Protein AF-A0A162F2E9-F1 (afdb_monomer_lite)

Foldseek 3Di:
DPVVPVVVVVVVVQVVCVVVPHGPVRVVVVVVVLCVLCVDQLCNQLSVCVVVVNNPDPDQKDWDQDPVAHQWIWIWGADPSRGTPDTFIAGNDPPPPLDQDPVPDDPRNHGQVSVCVRPNHDDPDDDADPPRPDDPPPDPD

Sequence (141 aa):
MMIRMVNKNAKLLENKLAEHGLSVADAQRIHERVSEALGDEASRFKNMKKLLGLGGQSSKSLEYSSVLWPGFDFTATASEEGVLESARYWHTRSDSSRVDSPTELPPWSMDISEFTKQFGPLTGGLKWTLFDKLLPAHEEY

Secondary structure (DSSP, 8-state):
--HHHHHHHHHHHHHHHHHTT--HHHHHHHHHHHHHHHH-TTTHHHHHHHHTT-TT---SEEEEE-SSSTTEEEEEEE-TTS-EEEEEEEESS------SSGGGSPTTSS-HHHHHHHH----S-----TT-SS-TT----

Organism: NCBI:txid2738409

Structure (mmCIF, N/CA/C/O backbone):
data_AF-A0A162F2E9-F1
#
_entry.id   AF-A0A162F2E9-F1
#
loop_
_atom_site.group_PDB
_atom_site.id
_atom_site.type_symbol
_atom_site.label_atom_id
_atom_site.label_alt_id
_atom_site.label_comp_id
_atom_site.label_asym_id
_atom_site.label_entity_id
_atom_site.label_seq_id
_atom_site.pdbx_PDB_ins_code
_atom_site.Cartn_x
_atom_site.Cartn_y
_atom_site.Cartn_z
_atom_site.occupancy
_atom_site.B_iso_or_equiv
_atom_site.auth_seq_id
_atom_site.auth_comp_id
_atom_site.auth_asym_id
_atom_site.auth_atom_id
_atom_site.pdbx_PDB_model_num
ATOM 1 N N . MET A 1 1 ? 2.871 -1.999 -35.934 1.00 40.31 1 MET A N 1
ATOM 2 C CA . MET A 1 1 ? 3.534 -2.917 -34.975 1.00 40.31 1 MET A CA 1
ATOM 3 C C . MET A 1 1 ? 2.977 -2.684 -33.561 1.00 40.31 1 MET A C 1
ATOM 5 O O . MET A 1 1 ? 3.726 -2.373 -32.659 1.00 40.31 1 MET A O 1
ATOM 9 N N . MET A 1 2 ? 1.655 -2.799 -33.363 1.00 34.94 2 MET A N 1
ATOM 10 C CA . MET A 1 2 ? 0.968 -2.400 -32.110 1.00 34.94 2 MET A CA 1
ATOM 11 C C . MET A 1 2 ? 0.253 -3.598 -31.452 1.00 34.94 2 MET A C 1
ATOM 13 O O . MET A 1 2 ? 0.370 -3.844 -30.257 1.00 34.94 2 MET A O 1
ATOM 17 N N . ILE A 1 3 ? -0.360 -4.454 -32.278 1.00 36.03 3 ILE A N 1
ATOM 18 C CA . ILE A 1 3 ? -1.110 -5.652 -31.855 1.00 36.03 3 ILE A CA 1
ATOM 19 C C . ILE A 1 3 ? -0.222 -6.677 -31.120 1.00 36.03 3 ILE A C 1
ATOM 21 O O . ILE A 1 3 ? -0.673 -7.362 -30.206 1.00 36.03 3 ILE A O 1
ATOM 25 N N . ARG A 1 4 ? 1.069 -6.773 -31.472 1.00 37.31 4 ARG A N 1
ATOM 26 C CA . ARG A 1 4 ? 2.010 -7.703 -30.820 1.00 37.31 4 ARG A CA 1
ATOM 27 C C . ARG A 1 4 ? 2.402 -7.289 -29.396 1.00 37.31 4 ARG A C 1
ATOM 29 O O . ARG A 1 4 ? 2.894 -8.144 -28.672 1.00 37.31 4 ARG A O 1
ATOM 36 N N . MET A 1 5 ? 2.238 -6.023 -29.010 1.00 37.12 5 MET A N 1
ATOM 37 C CA . MET A 1 5 ? 2.733 -5.492 -27.731 1.00 37.12 5 MET A CA 1
ATOM 38 C C . MET A 1 5 ? 1.643 -5.530 -26.649 1.00 37.12 5 MET A C 1
ATOM 40 O O . MET A 1 5 ? 1.885 -6.043 -25.563 1.00 37.12 5 MET A O 1
ATOM 44 N N . VAL A 1 6 ? 0.403 -5.169 -27.001 1.00 43.75 6 VAL A N 1
ATOM 45 C CA . VAL A 1 6 ? -0.784 -5.330 -26.132 1.00 43.75 6 VAL A CA 1
ATOM 46 C C . VAL A 1 6 ? -1.003 -6.801 -25.748 1.00 43.75 6 VAL A C 1
ATOM 48 O O . VAL A 1 6 ? -1.229 -7.129 -24.587 1.00 43.75 6 VAL A O 1
ATOM 51 N N . ASN A 1 7 ? -0.828 -7.715 -26.708 1.00 54.09 7 ASN A N 1
ATOM 52 C CA . ASN A 1 7 ? -0.981 -9.156 -26.486 1.00 54.09 7 ASN A CA 1
ATOM 53 C C . ASN A 1 7 ? 0.148 -9.752 -25.612 1.00 54.09 7 ASN A C 1
ATOM 55 O O . ASN A 1 7 ? -0.033 -10.786 -24.977 1.00 54.09 7 ASN A O 1
ATOM 59 N N . LYS A 1 8 ? 1.321 -9.101 -25.542 1.00 58.62 8 LYS A N 1
ATOM 60 C CA . LYS A 1 8 ? 2.410 -9.506 -24.635 1.00 58.62 8 LYS A CA 1
ATOM 61 C C . LYS A 1 8 ? 2.122 -9.109 -23.189 1.00 58.62 8 LYS A C 1
ATOM 63 O O . LYS A 1 8 ? 2.383 -9.912 -22.304 1.00 58.62 8 LYS A O 1
ATOM 68 N N . ASN A 1 9 ? 1.555 -7.924 -22.962 1.00 67.00 9 ASN A N 1
ATOM 69 C CA . ASN A 1 9 ? 1.238 -7.445 -21.614 1.00 67.00 9 ASN A CA 1
ATOM 70 C C . ASN A 1 9 ? 0.068 -8.221 -20.995 1.00 67.00 9 ASN A C 1
ATOM 72 O O . ASN A 1 9 ? 0.154 -8.614 -19.836 1.00 67.00 9 ASN A O 1
ATOM 76 N N . ALA A 1 10 ? -0.969 -8.529 -21.783 1.00 71.56 10 ALA A N 1
ATOM 77 C CA . ALA A 1 10 ? -2.070 -9.385 -21.336 1.00 71.56 10 ALA A CA 1
ATOM 78 C C . ALA A 1 10 ? -1.577 -10.791 -20.949 1.00 71.56 10 ALA A C 1
ATOM 80 O O . ALA A 1 10 ? -1.866 -11.271 -19.858 1.00 71.56 10 ALA A O 1
ATOM 81 N N . LYS A 1 11 ? -0.736 -11.410 -21.790 1.00 77.25 11 LYS A N 1
ATOM 82 C CA . LYS A 1 11 ? -0.133 -12.718 -21.484 1.00 77.25 11 LYS A CA 1
ATOM 83 C C . LYS A 1 11 ? 0.822 -12.680 -20.296 1.00 77.25 11 LYS A C 1
ATOM 85 O O . LYS A 1 11 ? 0.895 -13.646 -19.548 1.00 77.25 11 LYS A O 1
ATOM 90 N N . LEU A 1 12 ? 1.570 -11.592 -20.119 1.00 82.25 12 LEU A N 1
ATOM 91 C CA . LEU A 1 12 ? 2.442 -11.420 -18.959 1.00 82.25 12 LEU A CA 1
ATOM 92 C C . LEU A 1 12 ? 1.620 -11.364 -17.668 1.00 82.25 12 LEU A C 1
ATOM 94 O O . LEU A 1 12 ? 1.973 -12.040 -16.706 1.00 82.25 12 LEU A O 1
ATOM 98 N N . LEU A 1 13 ? 0.520 -10.606 -17.670 1.00 78.44 13 LEU A N 1
ATOM 99 C CA . LEU A 1 13 ? -0.406 -10.526 -16.544 1.00 78.44 13 LEU A CA 1
ATOM 100 C C . LEU A 1 13 ? -1.025 -11.894 -16.234 1.00 78.44 13 LEU A C 1
ATOM 102 O O . LEU A 1 13 ? -0.962 -12.341 -15.094 1.00 78.44 13 LEU A O 1
ATOM 106 N N . GLU A 1 14 ? -1.572 -12.575 -17.242 1.00 84.19 14 GLU A N 1
ATOM 107 C CA . GLU A 1 14 ? -2.150 -13.918 -17.092 1.00 84.19 14 GLU A CA 1
ATOM 108 C C . GLU A 1 14 ? -1.135 -14.914 -16.522 1.00 84.19 14 GLU A C 1
ATOM 110 O O . GLU A 1 14 ? -1.441 -15.614 -15.560 1.00 84.19 14 GLU A O 1
ATOM 115 N N . ASN A 1 15 ? 0.089 -14.936 -17.058 1.00 87.25 15 ASN A N 1
ATOM 116 C CA . ASN A 1 15 ? 1.148 -15.821 -16.575 1.00 87.25 15 ASN A CA 1
ATOM 117 C C . ASN A 1 15 ? 1.532 -15.508 -15.126 1.00 87.25 15 ASN A C 1
ATOM 119 O O . ASN A 1 15 ? 1.686 -16.425 -14.325 1.00 87.25 15 ASN A O 1
ATOM 123 N N . LYS A 1 16 ? 1.657 -14.224 -14.772 1.00 84.12 16 LYS A N 1
ATOM 124 C CA . LYS A 1 16 ? 1.991 -13.813 -13.404 1.00 84.12 16 LYS A CA 1
ATOM 125 C C . LYS A 1 16 ? 0.899 -14.182 -12.411 1.00 84.12 16 LYS A C 1
ATOM 127 O O . LYS A 1 16 ? 1.205 -14.666 -11.330 1.00 84.12 16 LYS A O 1
ATOM 132 N N . LEU A 1 17 ? -0.368 -14.014 -12.776 1.00 84.88 17 LEU A N 1
ATOM 133 C CA . LEU A 1 17 ? -1.480 -14.464 -11.941 1.00 84.88 17 LEU A CA 1
ATOM 134 C C . LEU A 1 17 ? -1.487 -15.993 -11.801 1.00 84.88 17 LEU A C 1
ATOM 136 O O . LEU A 1 17 ? -1.656 -16.503 -10.693 1.00 84.88 17 LEU A O 1
ATOM 140 N N . ALA A 1 18 ? -1.212 -16.721 -12.887 1.00 90.62 18 ALA A N 1
ATOM 141 C CA . ALA A 1 18 ? -1.146 -18.178 -12.881 1.00 90.62 18 ALA A CA 1
ATOM 142 C C . ALA A 1 18 ? 0.003 -18.731 -12.014 1.00 90.62 18 ALA A C 1
ATOM 144 O O . ALA A 1 18 ? -0.191 -19.754 -11.359 1.00 90.62 18 ALA A O 1
ATOM 145 N N . GLU A 1 19 ? 1.154 -18.047 -11.930 1.00 91.88 19 GLU A N 1
ATOM 146 C CA . GLU A 1 19 ? 2.239 -18.372 -10.978 1.00 91.88 19 GLU A CA 1
ATOM 147 C C . GLU A 1 19 ? 1.744 -18.384 -9.517 1.00 91.88 19 GLU A C 1
ATOM 149 O O . GLU A 1 19 ? 2.272 -19.122 -8.686 1.00 91.88 19 GLU A O 1
ATOM 154 N N . HIS A 1 20 ? 0.696 -17.612 -9.215 1.00 86.94 20 HIS A N 1
ATOM 155 C CA . HIS A 1 20 ? 0.044 -17.546 -7.907 1.00 86.94 20 HIS A CA 1
ATOM 156 C C . HIS A 1 20 ? -1.285 -18.324 -7.842 1.00 86.94 20 HIS A C 1
ATOM 158 O O . HIS A 1 20 ? -2.019 -18.202 -6.862 1.00 86.94 20 HIS A O 1
ATOM 164 N N . GLY A 1 21 ? -1.609 -19.123 -8.865 1.00 92.12 21 GLY A N 1
ATOM 165 C CA . GLY A 1 21 ? -2.845 -19.909 -8.929 1.00 92.12 21 GLY A CA 1
ATOM 166 C C . GLY A 1 21 ? -4.119 -19.081 -9.136 1.00 92.12 21 GLY A C 1
ATOM 167 O O . GLY A 1 21 ? -5.206 -19.551 -8.806 1.00 92.12 21 GLY A O 1
ATOM 168 N N . LEU A 1 22 ? -4.000 -17.857 -9.655 1.00 91.75 22 LEU A N 1
ATOM 169 C CA . LEU A 1 22 ? -5.113 -16.937 -9.888 1.00 91.75 22 LEU A CA 1
ATOM 170 C C . LEU A 1 22 ? -5.400 -16.782 -11.385 1.00 91.75 22 LEU A C 1
ATOM 172 O O . LEU A 1 22 ? -4.488 -16.734 -12.208 1.00 91.75 22 LEU A O 1
ATOM 176 N N . SER A 1 23 ? -6.677 -16.638 -11.739 1.00 91.44 23 SER A N 1
ATOM 177 C CA . SER A 1 23 ? -7.082 -16.139 -13.057 1.00 91.44 23 SER A CA 1
ATOM 178 C C . SER A 1 23 ? -7.243 -14.614 -13.056 1.00 91.44 23 SER A C 1
ATOM 180 O O . SER A 1 23 ? -7.349 -13.983 -12.003 1.00 91.44 23 SER A O 1
ATOM 182 N N . VAL A 1 24 ? -7.338 -14.005 -14.244 1.00 86.00 24 VAL A N 1
ATOM 183 C CA . VAL A 1 24 ? -7.685 -12.574 -14.384 1.00 86.00 24 VAL A CA 1
ATOM 184 C C . VAL A 1 24 ? -9.040 -12.266 -13.737 1.00 86.00 24 VAL A C 1
ATOM 186 O O . VAL A 1 24 ? -9.180 -11.255 -13.053 1.00 86.00 24 VAL A O 1
ATOM 189 N N . ALA A 1 25 ? -10.020 -13.163 -13.882 1.00 87.56 25 ALA A N 1
ATOM 190 C CA . ALA A 1 25 ? -11.332 -13.009 -13.256 1.00 87.56 25 ALA A CA 1
ATOM 191 C C . ALA A 1 25 ? -11.250 -13.070 -11.721 1.00 87.56 25 ALA A C 1
ATOM 193 O O . ALA A 1 25 ? -11.938 -12.316 -11.033 1.00 87.56 25 ALA A O 1
ATOM 194 N N . ASP A 1 26 ? -10.387 -13.930 -11.170 1.00 89.69 26 ASP A N 1
ATOM 195 C CA . ASP A 1 26 ? -10.151 -13.975 -9.725 1.00 89.69 26 ASP A CA 1
ATOM 196 C C . ASP A 1 26 ? -9.485 -12.693 -9.234 1.00 89.69 26 ASP A C 1
ATOM 198 O O . ASP A 1 26 ? -9.924 -12.134 -8.232 1.00 89.69 26 ASP A O 1
ATOM 202 N N . ALA A 1 27 ? -8.473 -12.201 -9.954 1.00 84.56 27 ALA A N 1
ATOM 203 C CA . ALA A 1 27 ? -7.794 -10.953 -9.627 1.00 84.56 27 ALA A CA 1
ATOM 204 C C . ALA A 1 27 ? -8.765 -9.765 -9.623 1.00 84.56 27 ALA A C 1
ATOM 206 O O . ALA A 1 27 ? -8.774 -8.988 -8.669 1.00 84.56 27 ALA A O 1
ATOM 207 N N . GLN A 1 28 ? -9.635 -9.665 -10.633 1.00 85.00 28 GLN A N 1
ATOM 208 C CA . GLN A 1 28 ? -10.658 -8.623 -10.694 1.00 85.00 28 GLN A CA 1
ATOM 209 C C . GLN A 1 28 ? -11.650 -8.736 -9.529 1.00 85.00 28 GLN A C 1
ATOM 211 O O . GLN A 1 28 ? -11.902 -7.752 -8.836 1.00 85.00 28 GLN A O 1
ATOM 216 N N . ARG A 1 29 ? -12.159 -9.940 -9.246 1.00 88.50 29 ARG A N 1
ATOM 217 C CA . ARG A 1 29 ? -13.083 -10.170 -8.125 1.00 88.50 29 ARG A CA 1
ATOM 218 C C . ARG A 1 29 ? -12.442 -9.841 -6.774 1.00 88.50 29 ARG A C 1
ATOM 220 O O . ARG A 1 29 ? -13.107 -9.320 -5.882 1.00 88.50 29 ARG A O 1
ATOM 227 N N . ILE A 1 30 ? -11.161 -10.167 -6.591 1.00 87.62 30 ILE A N 1
ATOM 228 C CA . ILE A 1 30 ? -10.403 -9.815 -5.382 1.00 87.62 30 ILE A CA 1
ATOM 229 C C . ILE A 1 30 ? -10.254 -8.298 -5.286 1.00 87.62 30 ILE A C 1
ATOM 231 O O . ILE A 1 30 ? -10.526 -7.740 -4.225 1.00 87.62 30 ILE A O 1
ATOM 235 N N . HIS A 1 31 ? -9.875 -7.636 -6.380 1.00 84.44 31 HIS A N 1
ATOM 236 C CA . HIS A 1 31 ? -9.754 -6.184 -6.433 1.00 84.44 31 HIS A CA 1
ATOM 237 C C . HIS A 1 31 ? -11.067 -5.495 -6.045 1.00 84.44 31 HIS A C 1
ATOM 239 O O . HIS A 1 31 ? -11.061 -4.652 -5.156 1.00 84.44 31 HIS A O 1
ATOM 245 N N . GLU A 1 32 ? -12.195 -5.896 -6.635 1.00 83.50 32 GLU A N 1
ATOM 246 C CA . GLU A 1 32 ? -13.517 -5.333 -6.325 1.00 83.50 32 GLU A CA 1
ATOM 247 C C . GLU A 1 32 ? -13.862 -5.484 -4.838 1.00 83.50 32 GLU A C 1
ATOM 249 O O . GLU A 1 32 ? -14.218 -4.505 -4.184 1.00 83.50 32 GLU A O 1
ATOM 254 N N . ARG A 1 33 ? -13.662 -6.680 -4.268 1.00 88.12 33 ARG A N 1
ATOM 255 C CA . ARG A 1 33 ? -13.926 -6.943 -2.843 1.00 88.12 33 ARG A CA 1
ATOM 256 C C . ARG A 1 33 ? -13.034 -6.128 -1.910 1.00 88.12 33 ARG A C 1
ATOM 258 O O . ARG A 1 33 ? -13.494 -5.681 -0.861 1.00 88.12 33 ARG A O 1
ATOM 265 N N . VAL A 1 34 ? -11.755 -5.967 -2.250 1.00 87.12 34 VAL A N 1
ATOM 266 C CA . VAL A 1 34 ? -10.817 -5.161 -1.456 1.00 87.12 34 VAL A CA 1
ATOM 267 C C . VAL A 1 34 ? -11.186 -3.682 -1.547 1.00 87.12 34 VAL A C 1
ATOM 269 O O . VAL A 1 34 ? -11.247 -3.013 -0.518 1.00 87.12 34 VAL A O 1
ATOM 272 N N . SER A 1 35 ? -11.488 -3.186 -2.746 1.00 82.44 35 SER A N 1
ATOM 273 C CA . SER A 1 35 ? -11.905 -1.801 -2.979 1.00 82.44 35 SER A CA 1
ATOM 274 C C . SER A 1 35 ? -13.198 -1.463 -2.240 1.00 82.44 35 SER A C 1
ATOM 276 O O . SER A 1 35 ? -13.267 -0.432 -1.579 1.00 82.44 35 SER A O 1
ATOM 278 N N . GLU A 1 36 ? -14.194 -2.351 -2.269 1.00 84.94 36 GLU A N 1
ATOM 279 C CA . GLU A 1 36 ? -15.436 -2.192 -1.506 1.00 84.94 36 GLU A CA 1
ATOM 280 C C . GLU A 1 36 ? -15.168 -2.157 0.007 1.00 84.94 36 GLU A C 1
ATOM 282 O O . GLU A 1 36 ? -15.614 -1.244 0.702 1.00 84.94 36 GLU A O 1
ATOM 287 N N . ALA A 1 37 ? -14.368 -3.097 0.524 1.00 86.50 37 ALA A N 1
ATOM 288 C CA . ALA A 1 37 ? -14.034 -3.161 1.947 1.00 86.50 37 ALA A CA 1
ATOM 289 C C . ALA A 1 37 ? -13.251 -1.934 2.447 1.00 86.50 37 ALA A C 1
ATOM 291 O O . ALA A 1 37 ? -13.343 -1.576 3.623 1.00 86.50 37 ALA A O 1
ATOM 292 N N . LEU A 1 38 ? -12.463 -1.297 1.580 1.00 85.88 38 LEU A N 1
ATOM 293 C CA . LEU A 1 38 ? -11.666 -0.113 1.907 1.00 85.88 38 LEU A CA 1
ATOM 294 C C . LEU A 1 38 ? -12.336 1.205 1.491 1.00 85.88 38 LEU A C 1
ATOM 296 O O . LEU A 1 38 ? -11.774 2.269 1.754 1.00 85.88 38 LEU A O 1
ATOM 300 N N . GLY A 1 39 ? -13.514 1.156 0.865 1.00 81.38 39 GLY A N 1
ATOM 301 C CA . GLY A 1 39 ? -14.181 2.328 0.299 1.00 81.38 39 GLY A CA 1
ATOM 302 C C . GLY A 1 39 ? -14.580 3.356 1.355 1.00 81.38 39 GLY A C 1
ATOM 303 O O . GLY A 1 39 ? -14.280 4.541 1.201 1.00 81.38 39 GLY A O 1
ATOM 304 N N . ASP A 1 40 ? -15.173 2.901 2.459 1.00 85.31 40 ASP A N 1
ATOM 305 C CA . ASP A 1 40 ? -15.597 3.771 3.557 1.00 85.31 40 ASP A CA 1
ATOM 306 C C . ASP A 1 40 ? -14.400 4.307 4.355 1.00 85.31 40 ASP A C 1
ATOM 308 O O . ASP A 1 40 ? -13.646 3.550 4.965 1.00 85.31 40 ASP A O 1
ATOM 312 N N . GLU A 1 41 ? -14.235 5.628 4.361 1.00 80.75 41 GLU A N 1
ATOM 313 C CA . GLU A 1 41 ? -13.100 6.314 4.982 1.00 80.75 41 GLU A CA 1
ATOM 314 C C . GLU A 1 41 ? -13.063 6.130 6.505 1.00 80.75 41 GLU A C 1
ATOM 316 O O . GLU A 1 41 ? -12.002 5.842 7.064 1.00 80.75 41 GLU A O 1
ATOM 321 N N . ALA A 1 42 ? -14.223 6.199 7.165 1.00 84.12 42 ALA A N 1
ATOM 322 C CA . ALA A 1 42 ? -14.327 6.090 8.619 1.00 84.12 42 ALA A CA 1
ATOM 323 C C . ALA A 1 42 ? -13.923 4.698 9.133 1.00 84.12 42 ALA A C 1
ATOM 325 O O . ALA A 1 42 ? -13.306 4.572 10.191 1.00 84.12 42 ALA A O 1
ATOM 326 N N . SER A 1 43 ? -14.237 3.636 8.385 1.00 87.00 43 SER A N 1
ATOM 327 C CA . SER A 1 43 ? -13.879 2.259 8.748 1.00 87.00 43 SER A CA 1
ATOM 328 C C . SER A 1 43 ? -12.630 1.720 8.044 1.00 87.00 43 SER A C 1
ATOM 330 O O . SER A 1 43 ? -12.196 0.604 8.354 1.00 87.00 43 SER A O 1
ATOM 332 N N . ARG A 1 44 ? -11.991 2.500 7.161 1.00 86.25 44 ARG A N 1
ATOM 333 C CA . ARG A 1 44 ? -10.881 2.058 6.300 1.00 86.25 44 ARG A CA 1
ATOM 334 C C . ARG A 1 44 ? -9.735 1.411 7.065 1.00 86.25 44 ARG A C 1
ATOM 336 O O . ARG A 1 44 ? -9.326 0.303 6.729 1.00 86.25 44 ARG A O 1
ATOM 343 N N . PHE A 1 45 ? -9.235 2.062 8.116 1.00 85.50 45 PHE A N 1
ATOM 344 C CA . PHE A 1 45 ? -8.123 1.528 8.910 1.00 85.50 45 PHE A CA 1
ATOM 345 C C . PHE A 1 45 ? -8.499 0.211 9.605 1.00 85.50 45 PHE A C 1
ATOM 347 O O . PHE A 1 45 ? -7.750 -0.768 9.583 1.00 85.50 45 PHE A O 1
ATOM 354 N N . LYS A 1 46 ? -9.708 0.146 10.174 1.00 88.12 46 LYS A N 1
ATOM 355 C CA . LYS A 1 46 ? -10.239 -1.071 10.800 1.00 88.12 46 LYS A CA 1
ATOM 356 C C . LYS A 1 46 ? -10.362 -2.215 9.791 1.00 88.12 46 LYS A C 1
ATOM 358 O O . LYS A 1 46 ? -10.001 -3.347 10.115 1.00 88.12 46 LYS A O 1
ATOM 363 N N . ASN A 1 47 ? -10.859 -1.936 8.589 1.00 88.38 47 ASN A N 1
ATOM 364 C CA . ASN A 1 47 ? -11.032 -2.942 7.543 1.00 88.38 47 ASN A CA 1
ATOM 365 C C . ASN A 1 47 ? -9.682 -3.395 6.973 1.00 88.38 47 ASN A C 1
ATOM 367 O O . ASN A 1 47 ? -9.485 -4.594 6.793 1.00 88.38 47 ASN A O 1
ATOM 371 N N . MET A 1 48 ? -8.716 -2.485 6.820 1.00 86.19 48 MET A N 1
ATOM 372 C CA . MET A 1 48 ? -7.333 -2.816 6.460 1.00 86.19 48 MET A CA 1
ATOM 373 C C . MET A 1 48 ? -6.708 -3.794 7.463 1.00 86.19 48 MET A C 1
ATOM 375 O O . MET A 1 48 ? -6.201 -4.840 7.062 1.00 86.19 48 MET A O 1
ATOM 379 N N . LYS A 1 49 ? -6.829 -3.533 8.775 1.00 86.69 49 LYS A N 1
ATOM 380 C CA . LYS A 1 49 ? -6.354 -4.473 9.808 1.00 86.69 49 LYS A CA 1
ATOM 381 C C . LYS A 1 49 ? -7.013 -5.845 9.693 1.00 86.69 49 LYS A C 1
ATOM 383 O O . LYS A 1 49 ? -6.336 -6.856 9.839 1.00 86.69 49 LYS A O 1
ATOM 388 N N . LYS A 1 50 ? -8.321 -5.906 9.425 1.00 88.00 50 LYS A N 1
ATOM 389 C CA . LYS A 1 50 ? -9.028 -7.184 9.234 1.00 88.00 50 LYS A CA 1
ATOM 390 C C . LYS A 1 50 ? -8.519 -7.951 8.013 1.00 88.00 50 LYS A C 1
ATOM 392 O O . LYS A 1 50 ? -8.287 -9.149 8.136 1.00 88.00 50 LYS A O 1
ATOM 397 N N . LEU A 1 51 ? -8.330 -7.277 6.877 1.00 85.62 51 LEU A N 1
ATOM 398 C CA . LEU A 1 51 ? -7.826 -7.892 5.641 1.00 85.62 51 LEU A CA 1
ATOM 399 C C . LEU A 1 51 ? -6.426 -8.488 5.822 1.00 85.62 51 LEU A C 1
ATOM 401 O O . LEU A 1 51 ? -6.132 -9.536 5.261 1.00 85.62 51 LEU A O 1
ATOM 405 N N . LEU A 1 52 ? -5.598 -7.858 6.655 1.00 80.81 52 LEU A N 1
ATOM 406 C CA . LEU A 1 52 ? -4.250 -8.327 6.978 1.00 80.81 52 LEU A CA 1
ATOM 407 C C . LEU A 1 52 ? -4.210 -9.356 8.123 1.00 80.81 52 LEU A C 1
ATOM 409 O O . LEU A 1 52 ? -3.133 -9.746 8.557 1.00 80.81 52 LEU A O 1
ATOM 413 N N . GLY A 1 53 ? -5.363 -9.791 8.646 1.00 82.25 53 GLY A N 1
ATOM 414 C CA . GLY A 1 53 ? -5.432 -10.752 9.755 1.00 82.25 53 GLY A CA 1
ATOM 415 C C . GLY A 1 53 ? -5.093 -10.168 11.134 1.00 82.25 53 GLY A C 1
ATOM 416 O O . GLY A 1 53 ? -4.946 -10.906 12.103 1.00 82.25 53 GLY A O 1
ATOM 417 N N . LEU A 1 54 ? -5.019 -8.841 11.258 1.00 79.94 54 LEU A N 1
ATOM 418 C CA . LEU A 1 54 ? -4.624 -8.100 12.464 1.00 79.94 54 LEU A CA 1
ATOM 419 C C . LEU A 1 54 ? -5.822 -7.478 13.205 1.00 79.94 54 LEU A C 1
ATOM 421 O O . LEU A 1 54 ? -5.664 -6.612 14.065 1.00 79.94 54 LEU A O 1
ATOM 425 N N . GLY A 1 55 ? -7.046 -7.910 12.884 1.00 68.56 55 GLY A N 1
ATOM 426 C CA . GLY A 1 55 ? -8.296 -7.305 13.363 1.00 68.56 55 GLY A CA 1
ATOM 427 C C . GLY A 1 55 ? -8.506 -7.304 14.886 1.00 68.56 55 GLY A C 1
ATOM 428 O O . GLY A 1 55 ? -9.356 -6.558 15.363 1.00 68.56 55 GLY A O 1
ATOM 429 N N . GLY A 1 56 ? -7.743 -8.104 15.639 1.00 67.00 56 GLY A N 1
ATOM 430 C CA . GLY A 1 56 ? -7.785 -8.156 17.106 1.00 67.00 56 GLY A CA 1
ATOM 431 C C . GLY A 1 56 ? -6.821 -7.199 17.817 1.00 67.00 56 GLY A C 1
ATOM 432 O O . GLY A 1 56 ? -6.888 -7.076 19.036 1.00 67.00 56 GLY A O 1
ATOM 433 N N . GLN A 1 57 ? -5.926 -6.523 17.092 1.00 74.06 57 GLN A N 1
ATOM 434 C CA . GLN A 1 57 ? -4.941 -5.630 17.702 1.00 74.06 57 GLN A CA 1
ATOM 435 C C . GLN A 1 57 ? -5.513 -4.218 17.882 1.00 74.06 57 GLN A C 1
ATOM 437 O O . GLN A 1 57 ? -6.026 -3.607 16.937 1.00 74.06 57 GLN A O 1
ATOM 442 N N . SER A 1 58 ? -5.391 -3.673 19.095 1.00 72.25 58 SER A N 1
ATOM 443 C CA . SER A 1 58 ? -5.788 -2.297 19.427 1.00 72.25 58 SER A CA 1
ATOM 444 C C . SER A 1 58 ? -4.796 -1.242 18.927 1.00 72.25 58 SER A C 1
ATOM 446 O O . SER A 1 58 ? -5.062 -0.050 19.060 1.00 72.25 58 SER A O 1
ATOM 448 N N . SER A 1 59 ? -3.683 -1.661 18.316 1.00 78.19 59 SER A N 1
ATOM 449 C CA . SER A 1 59 ? -2.655 -0.774 17.779 1.00 78.19 59 SER A CA 1
ATOM 450 C C . SER A 1 59 ? -3.249 0.261 16.817 1.00 78.19 59 SER A C 1
ATOM 452 O O . SER A 1 59 ? -4.031 -0.070 15.912 1.00 78.19 59 SER A O 1
ATOM 454 N N . LYS A 1 60 ? -2.859 1.522 17.044 1.00 82.88 60 LYS A N 1
ATOM 455 C CA . LYS A 1 60 ? -3.111 2.676 16.164 1.00 82.88 60 LYS A CA 1
ATOM 456 C C . LYS A 1 60 ? -2.108 2.768 15.012 1.00 82.88 60 LYS A C 1
ATOM 458 O O . LYS A 1 60 ? -2.251 3.622 14.150 1.00 82.88 60 LYS A O 1
ATOM 463 N N . SER A 1 61 ? -1.109 1.893 14.998 1.00 83.31 61 SER A N 1
ATOM 464 C CA . SER A 1 61 ? -0.164 1.742 13.901 1.00 83.31 61 SER A CA 1
ATOM 465 C C . SER A 1 61 ? -0.210 0.310 13.385 1.00 83.31 61 SER A C 1
ATOM 467 O O . SER A 1 61 ? -0.451 -0.633 14.145 1.00 83.31 61 SER A O 1
ATOM 469 N N . LEU A 1 62 ? -0.004 0.182 12.087 1.00 83.62 62 LEU A N 1
ATOM 470 C CA . LEU A 1 62 ? 0.171 -1.047 11.345 1.00 83.62 62 LEU A CA 1
ATOM 471 C C . LEU A 1 62 ? 1.493 -0.923 10.596 1.00 83.62 62 LEU A C 1
ATOM 473 O O . LEU A 1 62 ? 1.674 0.044 9.862 1.00 83.62 62 LEU A O 1
ATOM 477 N N . GLU A 1 63 ? 2.360 -1.919 10.730 1.00 84.88 63 GLU A N 1
ATOM 478 C CA . GLU A 1 63 ? 3.628 -1.977 10.013 1.00 84.88 63 GLU A CA 1
ATOM 479 C C . GLU A 1 63 ? 3.864 -3.391 9.486 1.00 84.88 63 GLU A C 1
ATOM 481 O O . GLU A 1 63 ? 3.613 -4.369 10.197 1.00 84.88 63 GLU A O 1
ATOM 486 N N . TYR A 1 64 ? 4.301 -3.508 8.235 1.00 82.44 64 TYR A N 1
ATOM 487 C CA . TYR A 1 64 ? 4.768 -4.773 7.677 1.00 82.44 64 TYR A CA 1
ATOM 488 C C . TYR A 1 64 ? 5.787 -4.543 6.564 1.00 82.44 64 TYR A C 1
ATOM 490 O O . TYR A 1 64 ? 5.686 -3.579 5.804 1.00 82.44 64 TYR A O 1
ATOM 498 N N . SER A 1 65 ? 6.721 -5.479 6.417 1.00 80.12 65 SER A N 1
ATOM 499 C CA . SER A 1 65 ? 7.668 -5.458 5.306 1.00 80.12 65 SER A CA 1
ATOM 500 C C . SER A 1 65 ? 6.984 -5.803 3.995 1.00 80.12 65 SER A C 1
ATOM 502 O O . SER A 1 65 ? 6.337 -6.845 3.857 1.00 80.12 65 SER A O 1
ATOM 504 N N . SER A 1 66 ? 7.112 -4.904 3.024 1.00 72.19 66 SER A N 1
ATOM 505 C CA . SER A 1 66 ? 6.427 -5.012 1.747 1.00 72.19 66 SER A CA 1
ATOM 506 C C . SER A 1 66 ? 6.969 -6.185 0.938 1.00 72.19 66 SER A C 1
ATOM 508 O O . SER A 1 66 ? 8.139 -6.229 0.565 1.00 72.19 66 SER A O 1
ATOM 510 N N . VAL A 1 67 ? 6.088 -7.129 0.603 1.00 71.88 67 VAL A N 1
ATOM 511 C CA . VAL A 1 67 ? 6.403 -8.197 -0.361 1.00 71.88 67 VAL A CA 1
ATOM 512 C C . VAL A 1 67 ? 6.410 -7.648 -1.787 1.00 71.88 67 VAL A C 1
ATOM 514 O O . VAL A 1 67 ? 7.195 -8.091 -2.620 1.00 71.88 67 VAL A O 1
ATOM 517 N N . LEU A 1 68 ? 5.547 -6.663 -2.062 1.00 69.06 68 LEU A N 1
ATOM 518 C CA . LEU A 1 68 ? 5.474 -6.001 -3.365 1.00 69.06 68 LEU A CA 1
ATOM 519 C C . LEU A 1 68 ? 6.737 -5.199 -3.659 1.00 69.06 68 LEU A C 1
ATOM 521 O O . LEU A 1 68 ? 7.050 -4.946 -4.819 1.00 69.06 68 LEU A O 1
ATOM 525 N N . TRP A 1 69 ? 7.442 -4.795 -2.605 1.00 75.62 69 TRP A N 1
ATOM 526 C CA . TRP A 1 69 ? 8.553 -3.887 -2.723 1.00 75.62 69 TRP A CA 1
ATOM 527 C C . TRP A 1 69 ? 9.655 -4.198 -1.714 1.00 75.62 69 TRP A C 1
ATOM 529 O O . TRP A 1 69 ? 9.689 -3.644 -0.612 1.00 75.62 69 TRP A O 1
ATOM 539 N N . PRO A 1 70 ? 10.575 -5.096 -2.090 1.00 77.31 70 PRO A N 1
ATOM 540 C CA . PRO A 1 70 ? 11.683 -5.475 -1.234 1.00 77.31 70 PRO A CA 1
ATOM 541 C C . PRO A 1 70 ? 12.492 -4.255 -0.794 1.00 77.31 70 PRO A C 1
ATOM 543 O O . PRO A 1 70 ? 12.816 -3.388 -1.603 1.00 77.31 70 PRO A O 1
ATOM 546 N N . GLY A 1 71 ? 12.830 -4.206 0.492 1.00 81.88 71 GLY A N 1
ATOM 547 C CA . GLY A 1 71 ? 13.556 -3.081 1.075 1.00 81.88 71 GLY A CA 1
ATOM 548 C C . GLY A 1 71 ? 12.665 -1.929 1.527 1.00 81.88 71 GLY A C 1
ATOM 549 O O . GLY A 1 71 ? 13.206 -0.968 2.061 1.00 81.88 71 GLY A O 1
ATOM 550 N N . PHE A 1 72 ? 11.339 -2.023 1.393 1.00 84.62 72 PHE A N 1
ATOM 551 C CA . PHE A 1 72 ? 10.404 -1.032 1.920 1.00 84.62 72 PHE A CA 1
ATOM 552 C C . PHE A 1 72 ? 9.476 -1.644 2.966 1.00 84.62 72 PHE A C 1
ATOM 554 O O . PHE A 1 72 ? 8.955 -2.744 2.782 1.00 84.62 72 PHE A O 1
ATOM 561 N N . ASP A 1 73 ? 9.210 -0.889 4.023 1.00 87.06 73 ASP A N 1
ATOM 562 C CA . ASP A 1 73 ? 8.178 -1.204 5.004 1.00 87.06 73 ASP A CA 1
ATOM 563 C C . ASP A 1 73 ? 6.950 -0.340 4.729 1.00 87.06 73 ASP A C 1
ATOM 565 O O . ASP A 1 73 ? 7.049 0.852 4.444 1.00 87.06 73 ASP A O 1
ATOM 569 N N . PHE A 1 74 ? 5.767 -0.943 4.777 1.00 84.25 74 PHE A N 1
ATOM 570 C CA . PHE A 1 74 ? 4.516 -0.204 4.742 1.00 84.25 74 PHE A CA 1
ATOM 571 C C . PHE A 1 74 ? 4.103 0.147 6.163 1.00 84.25 74 PHE A C 1
ATOM 573 O O . PHE A 1 74 ? 3.962 -0.745 6.999 1.00 84.25 74 PHE A O 1
ATOM 580 N N . THR A 1 75 ? 3.810 1.421 6.406 1.00 85.69 75 THR A N 1
ATOM 581 C CA . THR A 1 75 ? 3.264 1.900 7.674 1.00 85.69 75 THR A CA 1
ATOM 582 C C . THR A 1 75 ? 1.955 2.635 7.443 1.00 85.69 75 THR A C 1
ATOM 584 O O . THR A 1 75 ? 1.879 3.558 6.628 1.00 85.69 75 THR A O 1
ATOM 587 N N . ALA A 1 76 ? 0.931 2.264 8.207 1.00 86.12 76 ALA A N 1
ATOM 588 C CA . ALA A 1 76 ? -0.317 3.004 8.291 1.00 86.12 76 ALA A CA 1
ATOM 589 C C . ALA A 1 76 ? -0.628 3.390 9.738 1.00 86.12 76 ALA A C 1
ATOM 591 O O . ALA A 1 76 ? -0.573 2.547 10.633 1.00 86.12 76 ALA A O 1
ATOM 592 N N . THR A 1 77 ? -0.999 4.649 9.959 1.00 87.00 77 THR A N 1
ATOM 593 C CA . THR A 1 77 ? -1.374 5.179 11.275 1.00 87.00 77 THR A CA 1
ATOM 594 C C . THR A 1 77 ? -2.820 5.640 11.284 1.00 87.00 77 THR A C 1
ATOM 596 O O . THR A 1 77 ? -3.352 6.114 10.277 1.00 87.00 77 THR A O 1
ATOM 599 N N . ALA A 1 78 ? -3.456 5.496 12.440 1.00 86.31 78 ALA A N 1
ATOM 600 C CA . ALA A 1 78 ? -4.791 5.992 12.702 1.00 86.31 78 ALA A CA 1
ATOM 601 C C . ALA A 1 78 ? -4.780 7.144 13.705 1.00 86.31 78 ALA A C 1
ATOM 603 O O . ALA A 1 78 ? -3.981 7.146 14.646 1.00 86.31 78 ALA A O 1
ATOM 604 N N . SER A 1 79 ? -5.725 8.066 13.526 1.00 86.31 79 SER A N 1
ATOM 605 C CA . SER A 1 79 ? -6.006 9.157 14.454 1.00 86.31 79 SER A CA 1
ATOM 606 C C . SER A 1 79 ? -6.530 8.639 15.800 1.00 86.31 79 SER A C 1
ATOM 608 O O . SER A 1 79 ? -6.731 7.435 16.013 1.00 86.31 79 SER A O 1
ATOM 610 N N . GLU A 1 80 ? -6.789 9.550 16.739 1.00 84.50 80 GLU A N 1
ATOM 611 C CA . GLU A 1 80 ? -7.393 9.192 18.024 1.00 84.50 80 GLU A CA 1
ATOM 612 C C . GLU A 1 80 ? -8.784 8.569 17.878 1.00 84.50 80 GLU A C 1
ATOM 614 O O . GLU A 1 80 ? -9.118 7.639 18.613 1.00 84.50 80 GLU A O 1
ATOM 619 N N . GLU A 1 81 ? -9.527 9.001 16.866 1.00 82.38 81 GLU A N 1
ATOM 620 C CA . GLU A 1 81 ? -10.849 8.513 16.478 1.00 82.38 81 GLU A CA 1
ATOM 621 C C . GLU A 1 81 ? -10.789 7.196 15.685 1.00 82.38 81 GLU A C 1
ATOM 623 O O . GLU A 1 81 ? -11.823 6.616 15.355 1.00 82.38 81 GLU A O 1
ATOM 628 N N . GLY A 1 82 ? -9.586 6.694 15.381 1.00 80.94 82 GLY A N 1
ATOM 629 C CA . GLY A 1 82 ? -9.382 5.447 14.643 1.00 80.94 82 GLY A CA 1
ATOM 630 C C . GLY A 1 82 ? -9.525 5.576 13.123 1.00 80.94 82 GLY A C 1
ATOM 631 O O . GLY A 1 82 ? -9.581 4.550 12.438 1.00 80.94 82 GLY A O 1
ATOM 632 N N . VAL A 1 83 ? -9.565 6.805 12.601 1.00 84.38 83 VAL A N 1
ATOM 633 C CA . VAL A 1 83 ? -9.601 7.105 11.162 1.00 84.38 83 VAL A CA 1
ATOM 634 C C . VAL A 1 83 ? -8.192 7.006 10.587 1.00 84.38 83 VAL A C 1
ATOM 636 O O . VAL A 1 83 ? -7.228 7.357 11.259 1.00 84.38 83 VAL A O 1
ATOM 639 N N . LEU A 1 84 ? -8.051 6.516 9.351 1.00 81.31 84 LEU A N 1
ATOM 640 C CA . LEU A 1 84 ? -6.749 6.436 8.683 1.00 81.31 84 LEU A CA 1
ATOM 641 C C . LEU A 1 84 ? -6.158 7.844 8.501 1.00 81.31 84 LEU A C 1
ATOM 643 O O . LEU A 1 84 ? -6.688 8.638 7.732 1.00 81.31 84 LEU A O 1
ATOM 647 N N . GLU A 1 85 ? -5.047 8.127 9.173 1.00 84.38 85 GLU A N 1
ATOM 648 C CA . GLU A 1 85 ? -4.354 9.419 9.116 1.00 84.38 85 GLU A CA 1
ATOM 649 C C . GLU A 1 85 ? -3.212 9.390 8.094 1.00 84.38 85 GLU A C 1
ATOM 651 O O . GLU A 1 85 ? -3.011 10.332 7.325 1.00 84.38 85 GLU A O 1
ATOM 656 N N . SER A 1 86 ? -2.465 8.284 8.050 1.00 81.75 86 SER A N 1
ATOM 657 C CA . SER A 1 86 ? -1.383 8.101 7.087 1.00 81.75 86 SER A CA 1
ATOM 658 C C . SER A 1 86 ? -1.273 6.648 6.630 1.00 81.75 86 SER A C 1
ATOM 660 O O . SER A 1 86 ? -1.590 5.727 7.377 1.00 81.75 86 SER A O 1
ATOM 662 N N . ALA A 1 87 ? -0.839 6.446 5.387 1.00 83.50 87 ALA A N 1
ATOM 663 C CA . ALA A 1 87 ? -0.488 5.151 4.806 1.00 83.50 87 ALA A CA 1
ATOM 664 C C . ALA A 1 87 ? 0.645 5.381 3.802 1.00 83.50 87 ALA A C 1
ATOM 666 O O . ALA A 1 87 ? 0.440 6.068 2.798 1.00 83.50 87 ALA A O 1
ATOM 667 N N . ARG A 1 88 ? 1.854 4.904 4.103 1.00 82.06 88 ARG A N 1
ATOM 668 C CA . ARG A 1 88 ? 3.069 5.208 3.331 1.00 82.06 88 ARG A CA 1
ATOM 669 C C . ARG A 1 88 ? 4.025 4.022 3.319 1.00 82.06 88 ARG A C 1
ATOM 671 O O . ARG A 1 88 ? 4.028 3.226 4.250 1.00 82.06 88 ARG A O 1
ATOM 678 N N . TYR A 1 89 ? 4.838 3.944 2.271 1.00 83.44 89 TYR A N 1
ATOM 679 C CA . TYR A 1 89 ? 6.010 3.075 2.238 1.00 83.44 89 TYR A CA 1
ATOM 680 C C . TYR A 1 89 ? 7.244 3.865 2.674 1.00 83.44 89 TYR A C 1
ATOM 682 O O . TYR A 1 89 ? 7.416 5.012 2.257 1.00 83.44 89 TYR A O 1
ATOM 690 N N . TRP A 1 90 ? 8.085 3.235 3.483 1.00 83.19 90 TRP A N 1
ATOM 691 C CA . TRP A 1 90 ? 9.341 3.761 3.998 1.00 83.19 90 TRP A CA 1
ATOM 692 C C . TRP A 1 90 ? 10.481 2.884 3.530 1.00 83.19 90 TRP A C 1
ATOM 694 O O . TRP A 1 90 ? 10.403 1.660 3.631 1.00 83.19 90 TRP A O 1
ATOM 704 N N . HIS A 1 91 ? 11.540 3.499 3.022 1.00 86.62 91 HIS A N 1
ATOM 705 C CA . HIS A 1 91 ? 12.702 2.747 2.594 1.00 86.62 91 HIS A CA 1
ATOM 706 C C . HIS A 1 91 ? 13.503 2.290 3.824 1.00 86.62 91 HIS A C 1
ATOM 708 O O . HIS A 1 91 ? 13.937 3.092 4.646 1.00 86.62 91 HIS A O 1
ATOM 714 N N . THR A 1 92 ? 13.693 0.978 3.976 1.00 82.00 92 THR A N 1
ATOM 715 C CA . THR A 1 92 ? 14.367 0.375 5.146 1.00 82.00 92 THR A CA 1
ATOM 716 C C . THR A 1 92 ? 15.884 0.548 5.119 1.00 82.00 92 THR A C 1
ATOM 718 O O . THR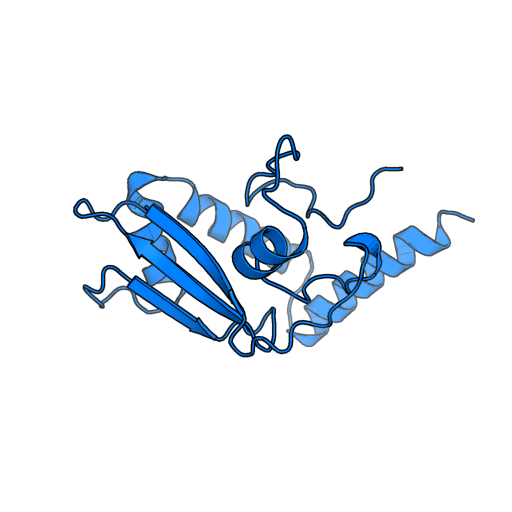 A 1 92 ? 16.552 0.389 6.142 1.00 82.00 92 THR A O 1
ATOM 721 N N . ARG A 1 93 ? 16.449 0.855 3.944 1.00 72.44 93 ARG A N 1
ATOM 722 C CA . ARG A 1 93 ? 17.884 1.049 3.728 1.00 72.44 93 ARG A CA 1
ATOM 723 C C . ARG A 1 93 ? 18.109 2.279 2.864 1.00 72.44 93 ARG A C 1
ATOM 725 O O . ARG A 1 93 ? 18.012 2.189 1.651 1.00 72.44 93 ARG A O 1
ATOM 732 N N . SER A 1 94 ? 18.471 3.407 3.470 1.00 61.38 94 SER A N 1
ATOM 733 C CA . SER A 1 94 ? 18.832 4.631 2.739 1.00 61.38 94 SER A CA 1
ATOM 734 C C . SER A 1 94 ? 20.195 4.522 2.043 1.00 61.38 94 SER A C 1
ATOM 736 O O . SER A 1 94 ? 21.118 5.284 2.329 1.00 61.38 94 SER A O 1
ATOM 738 N N . ASP A 1 95 ? 20.325 3.601 1.093 1.00 61.78 95 ASP A N 1
ATOM 739 C CA . ASP A 1 95 ? 21.392 3.632 0.098 1.00 61.78 95 ASP A CA 1
ATOM 740 C C . ASP A 1 95 ? 20.944 4.572 -1.027 1.00 61.78 95 ASP A C 1
ATOM 742 O O . ASP A 1 95 ? 20.587 4.159 -2.129 1.00 61.78 95 ASP A O 1
ATOM 746 N N . SER A 1 96 ? 20.895 5.873 -0.724 1.00 58.16 96 SER A N 1
ATOM 747 C CA . SER A 1 96 ? 20.512 6.886 -1.705 1.00 58.16 96 SER A CA 1
ATOM 748 C C . SER A 1 96 ? 21.585 6.946 -2.794 1.00 58.16 96 SER A C 1
ATOM 750 O O . SER A 1 96 ? 22.666 7.508 -2.577 1.00 58.16 96 SER A O 1
ATOM 752 N N . SER A 1 97 ? 21.306 6.388 -3.972 1.00 64.06 97 SER A N 1
ATOM 753 C CA . SER A 1 97 ? 22.099 6.671 -5.164 1.00 64.06 97 SER A CA 1
ATOM 754 C C . SER A 1 97 ? 22.007 8.173 -5.437 1.00 64.06 97 SER A C 1
ATOM 756 O O . SER A 1 97 ? 20.947 8.682 -5.808 1.00 64.06 97 SER A O 1
ATOM 758 N N . ARG A 1 98 ? 23.101 8.904 -5.197 1.00 69.38 98 ARG A N 1
ATOM 759 C CA . ARG A 1 98 ? 23.188 10.337 -5.500 1.00 69.38 98 ARG A CA 1
ATOM 760 C C . ARG A 1 98 ? 23.253 10.513 -7.013 1.00 69.38 98 ARG A C 1
ATOM 762 O O . ARG A 1 98 ? 24.335 10.520 -7.587 1.00 69.38 98 ARG A O 1
ATOM 769 N N . VAL A 1 99 ? 22.084 10.580 -7.627 1.00 81.56 99 VAL A N 1
ATOM 770 C CA . VAL A 1 99 ? 21.890 10.952 -9.028 1.00 81.56 99 VAL A CA 1
ATOM 771 C C . VAL A 1 99 ? 21.515 12.429 -9.112 1.00 81.56 99 VAL A C 1
ATOM 773 O O . VAL A 1 99 ? 20.892 12.969 -8.192 1.00 81.56 99 VAL A O 1
ATOM 776 N N . ASP A 1 100 ? 21.890 13.086 -10.203 1.00 83.12 100 ASP A N 1
ATOM 777 C CA . ASP A 1 100 ? 21.665 14.526 -10.363 1.00 83.12 100 ASP A CA 1
ATOM 778 C C . ASP A 1 100 ? 20.255 14.831 -10.897 1.00 83.12 100 ASP A C 1
ATOM 780 O O . ASP A 1 100 ? 19.748 15.940 -10.719 1.00 83.12 100 ASP A O 1
ATOM 784 N N . SER A 1 101 ? 19.583 13.838 -11.496 1.00 83.12 101 SER A N 1
ATOM 785 C CA . SER A 1 101 ? 18.225 13.964 -12.036 1.00 83.12 101 SER A CA 1
ATOM 786 C C . SER A 1 101 ? 17.268 12.885 -11.507 1.00 83.12 101 SER A C 1
ATOM 788 O O . SER A 1 101 ? 17.627 11.705 -11.495 1.00 83.12 101 SER A O 1
ATOM 790 N N . PRO A 1 102 ? 16.001 13.227 -11.185 1.00 82.12 102 PRO A N 1
ATOM 791 C CA . PRO A 1 102 ? 14.962 12.245 -10.869 1.00 82.12 102 PRO A CA 1
ATOM 792 C C . PRO A 1 102 ? 14.749 11.180 -11.951 1.00 82.12 102 PRO A C 1
ATOM 794 O O . PRO A 1 102 ? 14.346 10.065 -11.644 1.00 82.12 102 PRO A O 1
ATOM 797 N N . THR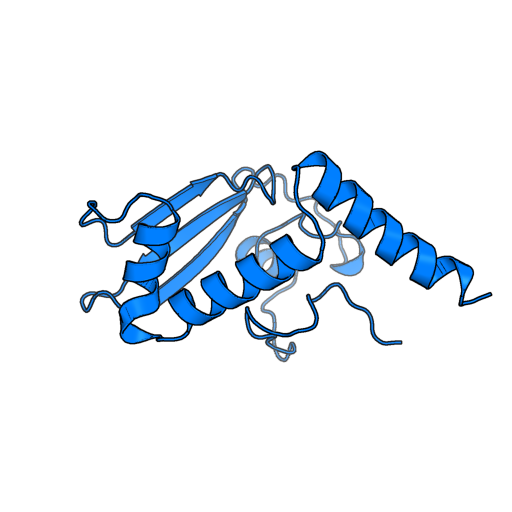 A 1 103 ? 15.009 11.510 -13.220 1.00 82.81 103 THR A N 1
ATOM 798 C CA . THR A 1 103 ? 14.814 10.594 -14.359 1.00 82.81 103 THR A CA 1
ATOM 799 C C . THR A 1 103 ? 15.832 9.457 -14.405 1.00 82.81 103 THR A C 1
ATOM 801 O O . THR A 1 103 ? 15.657 8.511 -15.165 1.00 82.81 103 THR A O 1
ATOM 804 N N . GLU A 1 104 ? 16.917 9.565 -13.639 1.00 84.31 104 GLU A N 1
ATOM 805 C CA . GLU A 1 104 ? 17.976 8.553 -13.549 1.00 84.31 104 GLU A CA 1
ATOM 806 C C . GLU A 1 104 ? 17.685 7.511 -12.466 1.00 84.31 104 GLU A C 1
ATOM 808 O O . GLU A 1 104 ? 18.386 6.504 -12.357 1.00 84.31 104 GLU A O 1
ATOM 813 N N . LEU A 1 105 ? 16.648 7.743 -11.662 1.00 81.44 105 LEU A N 1
ATOM 814 C CA . LEU A 1 105 ? 16.238 6.816 -10.629 1.00 81.44 105 LEU A CA 1
ATOM 815 C C . LEU A 1 105 ? 15.501 5.632 -11.245 1.00 81.44 105 LEU A C 1
ATOM 817 O O . LEU A 1 105 ? 14.563 5.824 -12.026 1.00 81.44 105 LEU A O 1
ATOM 821 N N . PRO A 1 106 ? 15.858 4.398 -10.856 1.00 78.25 106 PRO A N 1
ATOM 822 C CA . PRO A 1 106 ? 14.995 3.266 -11.115 1.00 78.25 106 PRO A CA 1
ATOM 823 C C . PRO A 1 106 ? 13.604 3.543 -10.528 1.00 78.25 106 PRO A C 1
ATOM 825 O O . PRO A 1 106 ? 13.500 4.148 -9.453 1.00 78.25 106 PRO A O 1
ATOM 828 N N . PRO A 1 107 ? 12.523 3.076 -11.181 1.00 74.12 107 PRO A N 1
ATOM 829 C CA . PRO A 1 107 ? 11.219 3.058 -10.548 1.00 74.12 107 PRO A CA 1
ATOM 830 C C . PRO A 1 107 ? 11.368 2.444 -9.170 1.00 74.12 107 PRO A C 1
ATOM 832 O O . PRO A 1 107 ? 12.089 1.453 -9.012 1.00 74.12 107 PRO A O 1
ATOM 835 N N . TRP A 1 108 ? 10.673 3.026 -8.197 1.00 74.69 108 TRP A N 1
ATOM 836 C CA . TRP A 1 108 ? 10.546 2.393 -6.901 1.00 74.69 108 TRP A CA 1
ATOM 837 C C . TRP A 1 108 ? 11.892 2.286 -6.123 1.00 74.69 108 TRP A C 1
ATOM 839 O O . TRP A 1 108 ? 12.067 1.433 -5.262 1.00 74.69 108 TRP A O 1
ATOM 849 N N . SER A 1 109 ? 12.875 3.156 -6.388 1.00 79.19 109 SER A N 1
ATOM 850 C CA . SER A 1 109 ? 14.188 3.116 -5.712 1.00 79.19 109 SER A CA 1
ATOM 851 C C . SER A 1 109 ? 14.306 3.985 -4.456 1.00 79.19 109 SER A C 1
ATOM 853 O O . SER A 1 109 ? 15.338 3.943 -3.792 1.00 79.19 109 SER A O 1
ATOM 855 N N . MET A 1 110 ? 13.309 4.825 -4.169 1.00 83.31 110 MET A N 1
ATOM 856 C CA . MET A 1 110 ? 13.326 5.751 -3.034 1.00 83.31 110 MET A CA 1
ATOM 857 C C . MET A 1 110 ? 11.922 6.068 -2.530 1.00 83.31 110 MET A C 1
ATOM 859 O O . MET A 1 110 ? 10.951 5.981 -3.288 1.00 83.31 110 MET A O 1
A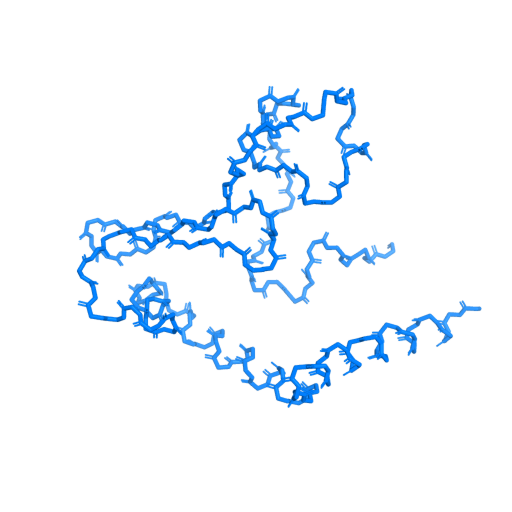TOM 863 N N . ASP A 1 111 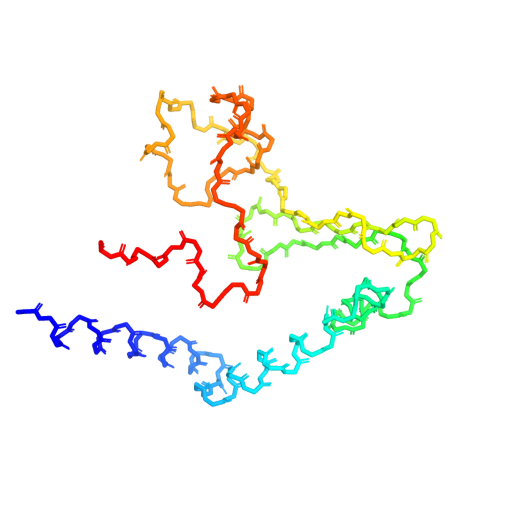? 11.821 6.473 -1.265 1.00 83.88 111 ASP A N 1
ATOM 864 C CA . ASP A 1 111 ? 10.573 7.003 -0.713 1.00 83.88 111 ASP A CA 1
ATOM 865 C C . ASP A 1 111 ? 10.404 8.519 -0.948 1.00 83.88 111 ASP A C 1
ATOM 867 O O . ASP A 1 111 ? 11.299 9.224 -1.418 1.00 83.88 111 ASP A O 1
ATOM 871 N N . ILE A 1 112 ? 9.212 9.041 -0.636 1.00 80.31 112 ILE A N 1
ATOM 872 C CA . ILE A 1 112 ? 8.865 10.458 -0.853 1.00 80.31 112 ILE A CA 1
ATOM 873 C C . ILE A 1 112 ? 9.756 11.399 -0.028 1.00 80.31 112 ILE A C 1
ATOM 875 O O . ILE A 1 112 ? 10.027 12.522 -0.465 1.00 80.31 112 ILE A O 1
ATOM 879 N N . SER A 1 113 ? 10.200 10.977 1.157 1.00 82.75 113 SER A N 1
ATOM 880 C CA . SER A 1 113 ? 11.054 11.794 2.024 1.00 82.75 113 SER A CA 1
ATOM 881 C C . SER A 1 113 ? 12.468 11.881 1.457 1.00 82.75 113 SER A C 1
ATOM 883 O O . SER A 1 113 ? 13.033 12.974 1.394 1.00 82.75 113 SER A O 1
ATOM 885 N N . GLU A 1 114 ? 13.012 10.757 0.989 1.00 86.69 114 GLU A N 1
ATOM 886 C CA . GLU A 1 114 ? 14.293 10.691 0.280 1.00 86.69 114 GLU A CA 1
ATOM 887 C C . GLU A 1 114 ? 14.264 11.536 -0.999 1.00 86.69 114 GLU A C 1
ATOM 889 O O . GLU A 1 114 ? 15.132 12.392 -1.191 1.00 86.69 114 GLU A O 1
ATOM 894 N N . PHE A 1 115 ? 13.213 11.387 -1.812 1.00 85.62 115 PHE A N 1
ATOM 895 C CA . PHE A 1 115 ? 13.013 12.182 -3.023 1.00 85.62 115 PHE A CA 1
ATOM 896 C C . PHE A 1 115 ? 12.981 13.681 -2.714 1.00 85.62 115 PHE A C 1
ATOM 898 O O . PHE A 1 115 ? 13.708 14.471 -3.317 1.00 85.62 115 PHE A O 1
ATOM 905 N N . THR A 1 116 ? 12.166 14.076 -1.731 1.00 85.50 116 THR A N 1
ATOM 906 C CA . THR A 1 116 ? 11.996 15.483 -1.346 1.00 85.50 116 THR A CA 1
ATOM 907 C C . THR A 1 116 ? 13.298 16.088 -0.829 1.00 85.50 116 THR A C 1
ATOM 909 O O . THR A 1 116 ? 13.594 17.252 -1.093 1.00 85.50 116 THR A O 1
ATOM 912 N N . LYS A 1 117 ? 14.098 15.301 -0.105 1.00 86.69 117 LYS A N 1
ATOM 913 C CA . LYS A 1 117 ? 15.401 15.730 0.406 1.00 86.69 117 LYS A CA 1
ATOM 914 C C . LYS A 1 117 ? 16.412 15.978 -0.716 1.00 86.69 117 LYS A C 1
ATOM 916 O O . LYS A 1 117 ? 17.239 16.875 -0.576 1.00 86.69 117 LYS A O 1
ATOM 921 N N . GLN A 1 118 ? 16.370 15.188 -1.789 1.00 86.50 118 GLN A N 1
ATOM 922 C CA . GLN A 1 118 ? 17.341 15.264 -2.882 1.00 86.50 118 GLN A CA 1
ATOM 923 C C . GLN A 1 118 ? 16.957 16.291 -3.954 1.00 86.50 118 GLN A C 1
ATOM 925 O O . GLN A 1 118 ? 17.811 17.063 -4.378 1.00 86.50 118 GLN A O 1
ATOM 930 N N . PHE A 1 119 ? 15.687 16.338 -4.359 1.00 86.25 119 PHE A N 1
ATOM 931 C CA . PHE A 1 119 ? 15.232 17.157 -5.494 1.00 86.25 119 PHE A CA 1
ATOM 932 C C . PHE A 1 119 ? 14.314 18.317 -5.098 1.00 86.25 119 PHE A C 1
ATOM 934 O O . PHE A 1 119 ? 13.915 19.113 -5.947 1.00 86.25 119 PHE A O 1
ATOM 941 N N . GLY A 1 120 ? 13.988 18.437 -3.811 1.00 85.56 120 GLY A N 1
ATOM 942 C CA . GLY A 1 120 ? 13.018 19.402 -3.310 1.00 85.56 120 GLY A CA 1
ATOM 943 C C . GLY A 1 120 ? 11.582 18.862 -3.313 1.00 85.56 120 GLY A C 1
ATOM 944 O O . GLY A 1 120 ? 11.311 17.755 -3.784 1.00 85.56 120 GLY A O 1
ATOM 945 N N . PRO A 1 121 ? 10.634 19.620 -2.737 1.00 81.44 121 PRO A N 1
ATOM 946 C CA . PRO A 1 121 ? 9.259 19.169 -2.568 1.00 81.44 121 PRO A CA 1
ATOM 947 C C . PRO A 1 121 ? 8.563 18.958 -3.911 1.00 81.44 121 PRO A C 1
ATOM 949 O O . PRO A 1 121 ? 8.621 19.804 -4.804 1.00 81.44 121 PRO A O 1
ATOM 952 N N . LEU A 1 122 ? 7.816 17.858 -4.012 1.00 74.31 122 LEU A N 1
ATOM 953 C CA . LEU A 1 122 ? 6.893 17.620 -5.117 1.00 74.31 122 LEU A CA 1
ATOM 954 C C . LEU A 1 122 ? 5.785 18.683 -5.079 1.00 74.31 122 LEU A C 1
ATOM 956 O O . LEU A 1 122 ? 4.831 18.589 -4.306 1.00 74.31 122 LEU A O 1
ATOM 960 N N . THR A 1 123 ? 5.919 19.714 -5.908 1.00 68.38 123 THR A N 1
ATOM 961 C CA . THR A 1 123 ? 4.913 20.767 -6.080 1.00 68.38 123 THR A CA 1
ATOM 962 C C . THR A 1 123 ? 4.191 20.555 -7.410 1.00 68.38 123 THR A C 1
ATOM 964 O O . THR A 1 123 ? 4.818 20.354 -8.443 1.00 68.38 123 THR A O 1
ATOM 967 N N . GLY A 1 124 ? 2.854 20.539 -7.391 1.00 59.16 124 GLY A N 1
ATOM 968 C CA . GLY A 1 124 ? 2.041 20.528 -8.618 1.00 59.16 124 GLY A CA 1
ATOM 969 C C . GLY A 1 124 ? 1.927 19.202 -9.385 1.00 59.16 124 GLY A C 1
ATOM 970 O O . GLY A 1 124 ? 1.394 19.207 -10.490 1.00 59.16 124 GLY A O 1
ATOM 971 N N . GLY A 1 125 ? 2.376 18.070 -8.831 1.00 62.94 125 GLY A N 1
ATOM 972 C CA . GLY A 1 125 ? 2.155 16.756 -9.448 1.00 62.94 125 GLY A CA 1
ATOM 973 C C . GLY A 1 125 ? 0.683 16.323 -9.414 1.00 62.94 125 GLY A C 1
ATOM 974 O O . GLY A 1 125 ? -0.033 16.612 -8.450 1.00 62.94 125 GLY A O 1
ATOM 975 N N . LEU A 1 126 ? 0.240 15.594 -10.445 1.00 57.88 126 L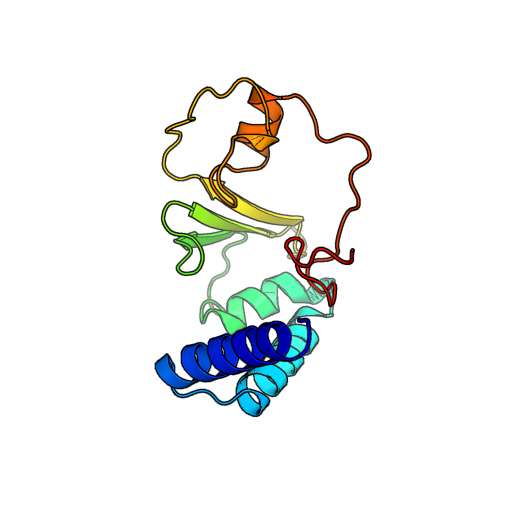EU A N 1
ATOM 976 C CA . LEU A 1 126 ? -1.047 14.894 -10.430 1.00 57.88 126 LEU A CA 1
ATOM 977 C C . LEU A 1 126 ? -1.072 13.940 -9.229 1.00 57.88 126 LEU A C 1
ATOM 979 O O . LEU A 1 126 ? -0.258 13.021 -9.130 1.00 57.88 126 LEU A O 1
ATOM 983 N N . LYS A 1 127 ? -1.996 14.175 -8.296 1.00 57.44 127 LYS A N 1
ATOM 984 C CA . LYS A 1 127 ? -2.271 13.236 -7.209 1.00 57.44 127 LYS A CA 1
ATOM 985 C C . LYS A 1 127 ? -3.241 12.191 -7.730 1.00 57.44 127 LYS A C 1
ATOM 987 O O . LYS A 1 127 ? -4.440 12.443 -7.804 1.00 57.44 127 LYS A O 1
ATOM 992 N N . TRP A 1 128 ? -2.705 11.034 -8.082 1.00 57.25 128 TRP A N 1
ATOM 993 C CA . TRP A 1 128 ? -3.503 9.867 -8.426 1.00 57.25 128 TRP A CA 1
ATOM 994 C C . TRP A 1 128 ? -4.090 9.290 -7.143 1.00 57.25 128 TRP A C 1
ATOM 996 O O . TRP A 1 128 ? -3.405 9.179 -6.120 1.00 57.25 128 TRP A O 1
ATOM 1006 N N . THR A 1 129 ? -5.378 8.966 -7.168 1.00 52.25 129 THR A N 1
ATOM 1007 C CA . THR A 1 129 ? -5.982 8.273 -6.028 1.00 52.25 129 THR A CA 1
ATOM 1008 C C . THR A 1 129 ? -5.421 6.849 -5.962 1.00 52.25 129 THR A C 1
ATOM 1010 O O . THR A 1 129 ? -5.058 6.274 -6.982 1.00 52.25 129 THR A O 1
ATOM 1013 N N . LEU A 1 130 ? -5.355 6.240 -4.775 1.00 47.00 130 LEU A N 1
ATOM 1014 C CA . LEU A 1 130 ? -4.927 4.834 -4.624 1.00 47.00 130 LEU A CA 1
ATOM 1015 C C . LEU A 1 130 ? -5.757 3.849 -5.471 1.00 47.00 130 LEU A C 1
ATOM 1017 O O . LEU A 1 130 ? -5.321 2.728 -5.713 1.00 47.00 130 LEU A O 1
ATOM 1021 N N . PHE A 1 131 ? -6.949 4.275 -5.891 1.00 48.62 131 PHE A N 1
ATOM 1022 C CA . PHE A 1 131 ? -7.914 3.510 -6.676 1.00 48.62 131 PHE A CA 1
ATOM 1023 C C . PHE A 1 131 ? -8.045 4.036 -8.101 1.00 48.62 131 PHE A C 1
ATOM 1025 O O . PHE A 1 131 ? -9.023 3.725 -8.784 1.00 48.62 131 PHE A O 1
ATOM 1032 N N . ASP A 1 132 ? -7.106 4.874 -8.536 1.00 52.28 132 ASP A N 1
ATOM 1033 C CA . ASP A 1 132 ? -7.088 5.284 -9.921 1.00 52.28 132 ASP A CA 1
ATOM 1034 C C . ASP A 1 132 ? -6.922 4.043 -10.799 1.00 52.28 132 ASP A C 1
ATOM 1036 O O . ASP A 1 132 ? -6.134 3.141 -10.499 1.00 52.28 132 ASP A O 1
ATOM 1040 N N . LYS A 1 133 ? -7.730 3.959 -11.858 1.00 48.62 133 LYS A N 1
ATOM 1041 C CA . LYS A 1 133 ? -7.763 2.774 -12.730 1.00 48.62 133 LYS A CA 1
ATOM 1042 C C . LYS A 1 133 ? -6.435 2.583 -13.456 1.00 48.62 133 LYS A C 1
ATOM 1044 O O . LYS A 1 133 ? -6.137 1.481 -13.915 1.00 48.62 133 LYS A O 1
ATOM 1049 N N . LEU A 1 134 ? -5.662 3.658 -13.558 1.00 43.91 134 LEU A N 1
ATOM 1050 C CA . LEU A 1 134 ? -4.330 3.689 -14.121 1.00 43.91 134 LEU A CA 1
ATOM 1051 C C . LEU A 1 134 ? -3.334 3.776 -12.962 1.00 43.91 134 LEU A C 1
ATOM 1053 O O . LEU A 1 134 ? -3.300 4.753 -12.215 1.00 43.91 134 LEU A O 1
ATOM 1057 N N . LEU A 1 135 ? -2.508 2.742 -12.800 1.00 42.50 135 LEU A N 1
ATOM 1058 C CA . LEU A 1 135 ? -1.327 2.856 -11.949 1.00 42.50 135 LEU A CA 1
ATOM 1059 C C . LEU A 1 135 ? -0.397 3.926 -12.554 1.00 42.50 135 LEU A C 1
ATOM 1061 O O . LEU A 1 135 ? -0.310 3.989 -13.780 1.00 42.50 135 LEU A O 1
ATOM 1065 N N . PRO A 1 136 ? 0.372 4.695 -11.756 1.00 41.34 136 PRO A N 1
ATOM 1066 C CA . PRO A 1 136 ? 1.299 5.732 -12.245 1.00 41.34 136 PRO A CA 1
ATOM 1067 C C . PRO A 1 136 ? 2.441 5.256 -13.168 1.00 41.34 136 PRO A C 1
ATOM 1069 O O . PRO A 1 136 ? 3.354 6.020 -13.455 1.00 41.34 136 PRO A O 1
ATOM 1072 N N . ALA A 1 137 ? 2.409 4.007 -13.631 1.00 35.09 137 ALA A N 1
ATOM 1073 C CA . ALA A 1 137 ? 3.273 3.475 -14.681 1.00 35.09 137 ALA A CA 1
ATOM 1074 C C . ALA A 1 137 ? 2.484 3.063 -15.940 1.00 35.09 137 ALA A C 1
ATOM 1076 O O . ALA A 1 137 ? 2.990 2.298 -16.761 1.00 35.0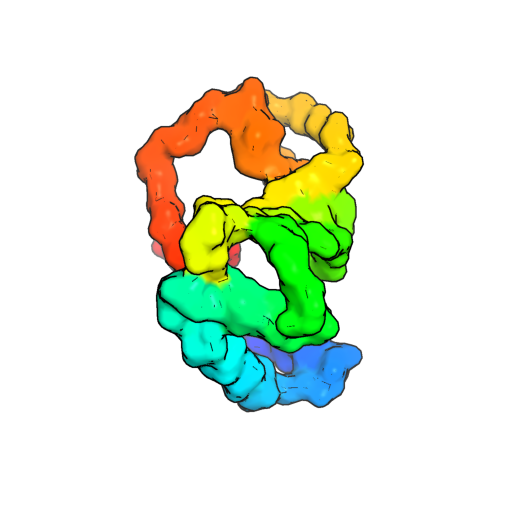9 137 ALA A O 1
ATOM 1077 N N . HIS A 1 138 ? 1.243 3.533 -16.101 1.00 31.12 138 HIS A N 1
ATOM 1078 C CA . HIS A 1 138 ? 0.543 3.464 -17.374 1.00 31.12 138 HIS A CA 1
ATOM 1079 C C . HIS A 1 138 ? 0.725 4.801 -18.093 1.00 31.12 138 HIS A C 1
ATOM 1081 O O . HIS A 1 138 ? -0.068 5.723 -17.940 1.00 31.12 138 HIS A O 1
ATOM 1087 N N . GLU A 1 139 ? 1.823 4.912 -18.842 1.00 29.56 139 GLU A N 1
ATOM 1088 C CA . GLU A 1 139 ? 1.963 5.941 -19.870 1.00 29.56 139 GLU A CA 1
ATOM 1089 C C . GLU A 1 139 ? 0.794 5.773 -20.855 1.00 29.56 139 GLU A C 1
ATOM 1091 O O . GLU A 1 139 ? 0.755 4.822 -21.642 1.00 29.56 139 GLU A O 1
ATOM 1096 N N . GLU A 1 140 ? -0.199 6.656 -20.770 1.00 32.59 140 GLU A N 1
ATOM 1097 C CA . GLU A 1 140 ? -0.984 7.019 -21.942 1.00 32.59 140 GLU A CA 1
ATOM 1098 C C . GLU A 1 140 ? -0.128 7.999 -22.755 1.00 32.59 140 GLU A C 1
ATOM 1100 O O . GLU A 1 140 ? 0.411 8.962 -22.209 1.00 32.59 140 GLU A O 1
ATOM 1105 N N . TYR A 1 141 ? 0.059 7.642 -24.026 1.00 34.62 141 TYR A N 1
ATOM 1106 C CA . TYR A 1 141 ? 0.892 8.285 -25.046 1.00 34.62 141 TYR A CA 1
ATOM 1107 C C . TYR A 1 141 ? 0.832 9.816 -25.098 1.00 34.62 141 TYR A C 1
ATOM 1109 O O . TYR A 1 141 ? -0.290 10.369 -25.060 1.00 34.62 141 TYR A O 1
#

pLDDT: mean 75.09, std 16.0, range [29.56, 92.12]

Radius of gyration: 17.99 Å; chains: 1; bounding box: 39×41×54 Å